Protein AF-A0A948PXF1-F1 (afdb_monomer_lite)

Radius of gyration: 18.7 Å; chains: 1; bounding box: 44×37×46 Å

pLDDT: mean 83.44, std 13.51, range [32.19, 96.81]

Structure (mmCIF, N/CA/C/O backbone):
data_AF-A0A948PXF1-F1
#
_entry.id   AF-A0A948PXF1-F1
#
loop_
_atom_site.group_PDB
_atom_site.id
_atom_site.type_symbol
_atom_site.label_atom_id
_atom_site.label_alt_id
_atom_site.label_comp_id
_atom_site.label_asym_id
_atom_site.label_entity_id
_atom_site.label_seq_id
_atom_site.pdbx_PDB_ins_code
_atom_site.Cartn_x
_atom_site.Cartn_y
_atom_site.Cartn_z
_atom_site.occupancy
_atom_site.B_iso_or_equiv
_atom_site.auth_seq_id
_atom_site.auth_comp_id
_atom_site.auth_asym_id
_atom_site.auth_atom_id
_atom_site.pdbx_PDB_model_num
ATOM 1 N N . LEU A 1 1 ? 10.770 -8.688 14.649 1.00 75.38 1 LEU A N 1
ATOM 2 C CA . LEU A 1 1 ? 11.582 -8.314 13.463 1.00 75.38 1 LEU A CA 1
ATOM 3 C C . LEU A 1 1 ? 11.124 -6.991 12.836 1.00 75.38 1 LEU A C 1
ATOM 5 O O . LEU A 1 1 ? 11.931 -6.075 12.807 1.00 75.38 1 LEU A O 1
ATOM 9 N N . GLY A 1 2 ? 9.856 -6.843 12.422 1.00 82.56 2 GLY A N 1
ATOM 10 C CA . GLY A 1 2 ? 9.354 -5.615 11.768 1.00 82.56 2 GLY A CA 1
ATOM 11 C C . GLY A 1 2 ? 9.591 -4.315 12.551 1.00 82.56 2 GLY A C 1
ATOM 12 O O . GLY A 1 2 ? 10.166 -3.376 12.016 1.00 82.56 2 GLY A O 1
ATOM 13 N N . LEU A 1 3 ? 9.282 -4.291 13.854 1.00 87.75 3 LEU A N 1
ATOM 14 C CA . LEU A 1 3 ? 9.536 -3.116 14.703 1.00 87.75 3 LEU A CA 1
ATOM 15 C C . LEU A 1 3 ? 11.025 -2.720 14.767 1.00 87.75 3 LEU A C 1
ATOM 17 O O . LEU A 1 3 ? 11.345 -1.538 14.841 1.00 87.75 3 LEU A O 1
ATOM 21 N N . LYS A 1 4 ? 11.945 -3.696 14.713 1.00 90.19 4 LYS A N 1
ATOM 22 C CA . LYS A 1 4 ? 13.393 -3.427 14.697 1.00 90.19 4 LYS A CA 1
ATOM 23 C C . LYS A 1 4 ? 13.795 -2.716 13.403 1.00 90.19 4 LYS A C 1
ATOM 25 O O . LYS A 1 4 ? 14.540 -1.749 13.472 1.00 90.19 4 LYS A O 1
ATOM 30 N N . ILE A 1 5 ? 13.268 -3.169 12.261 1.00 88.25 5 ILE A N 1
ATOM 31 C CA . ILE A 1 5 ? 13.497 -2.543 10.948 1.00 88.25 5 ILE A CA 1
ATOM 32 C C . ILE A 1 5 ? 12.980 -1.104 10.957 1.00 88.25 5 ILE A C 1
ATOM 34 O O . ILE A 1 5 ? 13.697 -0.204 10.540 1.00 88.25 5 ILE A O 1
ATOM 38 N N . ILE A 1 6 ? 11.785 -0.874 11.507 1.00 89.44 6 ILE A N 1
ATOM 39 C CA . ILE A 1 6 ? 11.198 0.468 11.600 1.00 89.44 6 ILE A CA 1
ATOM 40 C C . ILE A 1 6 ? 12.053 1.394 12.460 1.00 89.44 6 ILE A C 1
ATOM 42 O O . ILE A 1 6 ? 12.427 2.471 12.007 1.00 89.44 6 ILE A O 1
ATOM 46 N N . ARG A 1 7 ? 12.428 0.968 13.672 1.00 92.75 7 ARG A N 1
ATOM 47 C CA . ARG A 1 7 ? 13.271 1.783 14.561 1.00 92.75 7 ARG A CA 1
ATOM 48 C C . ARG A 1 7 ? 14.630 2.096 13.938 1.00 92.75 7 ARG A C 1
ATOM 50 O O . ARG A 1 7 ? 15.111 3.217 14.068 1.00 92.75 7 ARG A O 1
ATOM 57 N N . GLU A 1 8 ? 15.237 1.125 13.264 1.00 93.19 8 GLU A N 1
ATOM 58 C CA . GLU A 1 8 ? 16.518 1.316 12.587 1.00 93.19 8 GLU A CA 1
ATOM 59 C C . GLU A 1 8 ? 16.393 2.260 11.384 1.00 93.19 8 GLU A C 1
ATOM 61 O O . GLU A 1 8 ? 17.166 3.205 11.260 1.00 93.19 8 GLU A O 1
ATOM 66 N N . GLY A 1 9 ? 15.355 2.092 10.561 1.00 89.31 9 GLY A N 1
ATOM 67 C CA . GLY A 1 9 ? 15.055 3.003 9.458 1.00 89.31 9 GLY A CA 1
ATOM 68 C C . GLY A 1 9 ? 14.842 4.443 9.933 1.00 89.31 9 GLY A C 1
ATOM 69 O O . GLY A 1 9 ? 15.348 5.374 9.307 1.00 89.31 9 GLY A O 1
ATOM 70 N N . THR A 1 10 ? 14.164 4.641 11.068 1.00 92.56 10 THR A N 1
ATOM 71 C CA . THR A 1 10 ? 14.009 5.968 11.685 1.00 92.56 10 THR A CA 1
ATOM 72 C C . THR A 1 10 ? 15.350 6.547 12.138 1.00 92.56 10 THR A C 1
ATOM 74 O O . THR A 1 10 ? 15.617 7.716 11.869 1.00 92.56 10 THR A O 1
ATOM 77 N N . ARG A 1 11 ? 16.227 5.746 12.767 1.00 94.69 11 ARG A N 1
ATOM 78 C CA . ARG A 1 11 ? 17.586 6.181 13.158 1.00 94.69 11 ARG A CA 1
ATOM 79 C C . ARG A 1 11 ? 18.435 6.599 11.960 1.00 94.69 11 ARG A C 1
ATOM 81 O O . ARG A 1 11 ? 19.221 7.530 12.071 1.00 94.69 11 ARG A O 1
ATOM 88 N N . GLN A 1 12 ? 18.231 5.951 10.818 1.00 94.81 12 GLN A N 1
ATOM 89 C CA . GLN A 1 12 ? 18.889 6.276 9.551 1.00 94.81 12 GLN A CA 1
ATOM 90 C C . GLN A 1 12 ? 18.226 7.451 8.802 1.00 94.81 12 GLN A C 1
ATOM 92 O O . GLN A 1 12 ? 18.605 7.756 7.674 1.00 94.81 12 GLN A O 1
ATOM 97 N N . GLY A 1 13 ? 17.236 8.123 9.401 1.00 93.31 13 GLY A N 1
ATOM 98 C CA . GLY A 1 13 ? 16.601 9.319 8.839 1.00 93.31 13 GLY A CA 1
ATOM 99 C C . GLY A 1 13 ? 15.464 9.047 7.848 1.00 93.31 13 GLY A C 1
ATOM 100 O O . GLY A 1 13 ? 15.016 9.959 7.150 1.00 93.31 13 GLY A O 1
ATOM 101 N N . SER A 1 14 ? 14.954 7.815 7.767 1.00 92.56 14 SER A N 1
ATOM 102 C CA . SER A 1 14 ? 13.834 7.491 6.882 1.00 92.56 14 SER A CA 1
ATOM 103 C C . SER A 1 14 ? 12.524 8.114 7.379 1.00 92.56 14 SER A C 1
ATOM 105 O O . SER A 1 14 ? 11.941 7.679 8.373 1.00 92.56 14 SER A O 1
ATOM 107 N N . ARG A 1 15 ? 12.012 9.102 6.632 1.00 91.81 15 ARG A N 1
ATOM 108 C CA . ARG A 1 15 ? 10.725 9.764 6.920 1.00 91.81 15 ARG A CA 1
ATOM 109 C C . ARG A 1 15 ? 9.545 8.786 6.942 1.00 91.81 15 ARG A C 1
ATOM 111 O O . ARG A 1 15 ? 8.682 8.905 7.802 1.00 91.81 15 ARG A O 1
ATOM 118 N N . ASN A 1 16 ? 9.540 7.788 6.055 1.00 87.94 16 ASN A N 1
ATOM 119 C CA . ASN A 1 16 ? 8.471 6.786 5.997 1.00 87.94 16 ASN A CA 1
ATOM 120 C C . ASN A 1 16 ? 8.442 5.924 7.265 1.00 87.94 16 ASN A C 1
ATOM 122 O O . ASN A 1 16 ? 7.383 5.7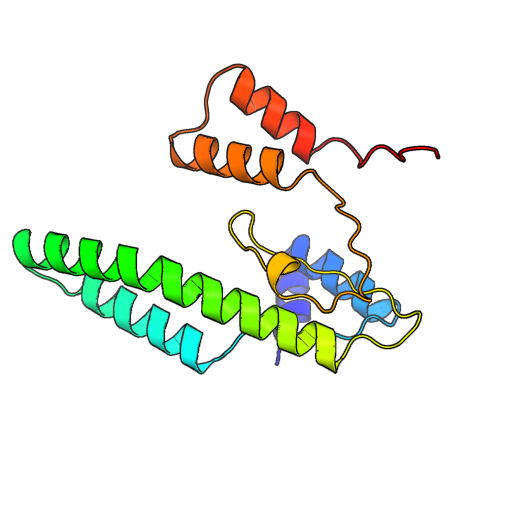23 7.850 1.00 87.94 16 ASN A O 1
ATOM 126 N N . HIS A 1 17 ? 9.605 5.458 7.728 1.00 92.19 17 HIS A N 1
ATOM 127 C CA . HIS A 1 17 ? 9.681 4.694 8.973 1.00 92.19 17 HIS A CA 1
ATOM 128 C C . HIS A 1 17 ? 9.325 5.541 10.196 1.00 92.19 17 HIS A C 1
ATOM 130 O O . HIS A 1 17 ? 8.706 5.016 11.119 1.00 92.19 17 HIS A O 1
ATOM 136 N N . LYS A 1 18 ? 9.630 6.846 10.177 1.00 94.88 18 LYS A N 1
ATOM 137 C CA . LYS A 1 18 ? 9.188 7.773 11.223 1.00 94.88 18 LYS A CA 1
ATOM 138 C C . LYS A 1 18 ? 7.660 7.830 11.323 1.00 94.88 18 LYS A C 1
ATOM 140 O O . LYS A 1 18 ? 7.141 7.638 12.410 1.00 94.88 18 LYS A O 1
ATOM 145 N N . ILE A 1 19 ? 6.946 7.973 10.203 1.00 93.50 19 ILE A N 1
ATOM 146 C CA . ILE A 1 19 ? 5.468 7.965 10.184 1.00 93.50 19 ILE A CA 1
ATOM 147 C C . ILE A 1 19 ? 4.914 6.674 10.803 1.00 93.50 19 ILE A C 1
ATOM 149 O O . ILE A 1 19 ? 4.012 6.713 11.635 1.00 93.50 19 ILE A O 1
ATOM 153 N N . VAL A 1 20 ? 5.462 5.519 10.414 1.00 92.75 20 VAL A N 1
ATOM 154 C CA . VAL A 1 20 ? 5.014 4.224 10.948 1.00 92.75 20 VAL A CA 1
ATOM 155 C C . VAL A 1 20 ? 5.311 4.110 12.445 1.00 92.75 20 VAL A C 1
ATOM 157 O O . VAL A 1 20 ? 4.481 3.596 13.192 1.00 92.75 20 VAL A O 1
ATOM 160 N N . LEU A 1 21 ? 6.472 4.589 12.897 1.00 94.25 21 LEU A N 1
ATOM 161 C CA . LEU A 1 21 ? 6.822 4.599 14.314 1.00 94.25 21 LEU A CA 1
ATOM 162 C C . LEU A 1 21 ? 5.866 5.487 15.120 1.00 94.25 21 LEU A C 1
ATOM 164 O O . LEU A 1 21 ? 5.362 5.027 16.139 1.00 94.25 21 LEU A O 1
ATOM 168 N N . ASP A 1 22 ? 5.552 6.687 14.624 1.00 95.31 22 ASP A N 1
ATOM 169 C CA . ASP A 1 22 ? 4.623 7.620 15.270 1.00 95.31 22 ASP A CA 1
ATOM 170 C C . ASP A 1 22 ? 3.218 6.998 15.427 1.00 95.31 22 ASP A C 1
ATOM 172 O O . ASP A 1 22 ? 2.560 7.194 16.448 1.00 95.31 22 ASP A O 1
ATOM 176 N N . LEU A 1 23 ? 2.751 6.210 14.448 1.00 94.25 23 LEU A N 1
ATOM 177 C CA . LEU A 1 23 ? 1.484 5.467 14.543 1.00 94.25 23 LEU A CA 1
ATOM 178 C C . LEU A 1 23 ? 1.537 4.365 15.609 1.00 94.25 23 LEU A C 1
ATOM 180 O O . LEU A 1 23 ? 0.580 4.187 16.361 1.00 94.25 23 LEU A O 1
ATOM 184 N N . ILE A 1 24 ? 2.652 3.637 15.692 1.00 93.88 24 ILE A N 1
ATOM 185 C CA . ILE A 1 24 ? 2.846 2.581 16.695 1.00 93.88 24 ILE A CA 1
ATOM 186 C C . ILE A 1 24 ? 2.890 3.175 18.106 1.00 93.88 24 ILE A C 1
ATOM 188 O O . ILE A 1 24 ? 2.276 2.634 19.022 1.00 93.88 24 ILE A O 1
ATOM 192 N N . GLU A 1 25 ? 3.574 4.303 18.287 1.00 94.19 25 GLU A N 1
ATOM 193 C CA . GLU A 1 25 ? 3.655 5.003 19.576 1.00 94.19 25 GLU A CA 1
ATOM 194 C C . GLU A 1 25 ? 2.291 5.528 20.048 1.00 94.19 25 GLU A C 1
ATOM 196 O O . GLU A 1 25 ? 2.061 5.642 21.250 1.00 94.19 25 GLU A O 1
ATOM 201 N N . ARG A 1 26 ? 1.352 5.756 19.122 1.00 94.94 26 ARG A N 1
ATOM 202 C CA . ARG A 1 26 ? -0.050 6.106 19.407 1.00 94.94 26 ARG A CA 1
ATOM 203 C C . ARG A 1 26 ? -0.964 4.894 19.640 1.00 94.94 26 ARG A C 1
ATOM 205 O O . ARG A 1 26 ? -2.173 5.064 19.735 1.00 94.94 26 ARG A O 1
ATOM 212 N N . GLY A 1 27 ? -0.408 3.685 19.728 1.00 93.12 27 GLY A N 1
ATOM 213 C CA . GLY A 1 27 ? -1.153 2.447 19.984 1.00 93.12 27 GLY A CA 1
ATOM 214 C C . GLY A 1 27 ? -1.399 1.577 18.749 1.00 93.12 27 GLY A C 1
ATOM 215 O O . GLY A 1 27 ? -2.015 0.520 18.866 1.00 93.12 27 GLY A O 1
ATOM 216 N N . GLY A 1 28 ? -0.899 1.974 17.574 1.00 92.69 28 GLY A N 1
ATOM 217 C CA . GLY A 1 28 ? -1.001 1.175 16.357 1.00 92.69 28 GLY A CA 1
ATOM 218 C C . GLY A 1 28 ? -0.257 -0.161 16.465 1.00 92.69 28 GLY A C 1
ATOM 219 O O . GLY A 1 28 ? 0.899 -0.226 16.891 1.00 92.69 28 GLY A O 1
ATOM 220 N N . VAL A 1 29 ? -0.896 -1.245 16.025 1.00 91.56 29 VAL A N 1
ATOM 221 C CA . VAL A 1 29 ? -0.292 -2.584 16.006 1.00 91.56 29 VAL A CA 1
ATOM 222 C C . VAL A 1 29 ? 0.132 -2.943 14.590 1.00 91.56 29 VAL A C 1
ATOM 224 O O . VAL A 1 29 ? -0.686 -3.047 13.680 1.00 91.56 29 VAL A O 1
ATOM 227 N N . ILE A 1 30 ? 1.426 -3.198 14.398 1.00 89.38 30 ILE A N 1
ATOM 228 C CA . ILE A 1 30 ? 1.929 -3.656 13.104 1.00 89.38 30 ILE A CA 1
ATOM 229 C C . ILE A 1 30 ? 1.465 -5.085 12.800 1.00 89.38 30 ILE A C 1
ATOM 231 O O . ILE A 1 30 ? 1.673 -6.010 13.589 1.00 89.38 30 ILE A O 1
ATOM 235 N N . ARG A 1 31 ? 0.891 -5.281 11.611 1.00 89.25 31 ARG A N 1
ATOM 236 C CA . ARG A 1 31 ? 0.516 -6.597 11.086 1.00 89.25 31 ARG A CA 1
ATOM 237 C C . ARG A 1 31 ? 1.501 -7.047 10.013 1.00 89.25 31 ARG A C 1
ATOM 239 O O . ARG A 1 31 ? 2.034 -6.244 9.254 1.00 89.25 31 ARG A O 1
ATOM 246 N N . LYS A 1 32 ? 1.765 -8.353 9.965 1.00 81.19 32 LYS A N 1
ATOM 247 C CA . LYS A 1 32 ? 2.573 -8.961 8.904 1.00 81.19 32 LYS A CA 1
ATOM 248 C C . LYS A 1 32 ? 1.687 -9.128 7.673 1.00 81.19 32 LYS A C 1
ATOM 250 O O . LYS A 1 32 ? 0.810 -9.976 7.688 1.00 81.19 32 LYS A O 1
ATOM 255 N N . THR A 1 33 ? 1.945 -8.359 6.626 1.00 74.69 33 THR A N 1
ATOM 256 C CA . THR A 1 33 ? 1.129 -8.345 5.402 1.00 74.69 33 THR A CA 1
ATOM 25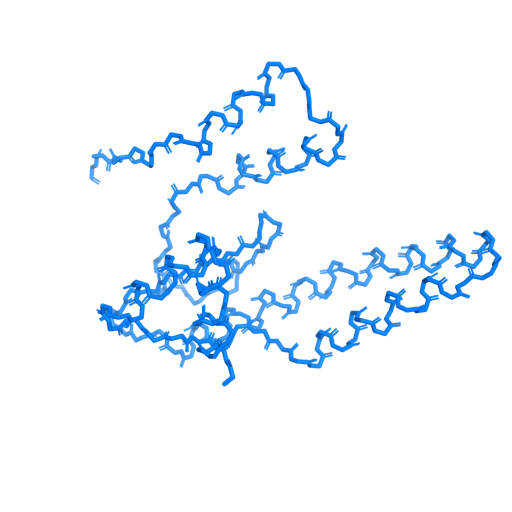7 C C . THR A 1 33 ? 1.794 -9.041 4.214 1.00 74.69 33 THR A C 1
ATOM 259 O O . THR A 1 33 ? 1.249 -9.031 3.124 1.00 74.69 33 THR A O 1
ATOM 262 N N . GLU A 1 34 ? 2.952 -9.675 4.402 1.00 73.50 34 GLU A N 1
ATOM 263 C CA . GLU A 1 34 ? 3.708 -10.298 3.311 1.00 73.50 34 GLU A CA 1
ATOM 264 C C . GLU A 1 34 ? 4.026 -11.766 3.614 1.00 73.50 34 GLU A C 1
ATOM 266 O O . GLU A 1 34 ? 4.376 -12.123 4.749 1.00 73.50 34 GLU A O 1
ATOM 271 N N . ASP A 1 35 ? 3.938 -12.609 2.588 1.00 77.25 35 ASP A N 1
ATOM 272 C CA . ASP A 1 35 ? 4.317 -14.016 2.659 1.00 77.25 35 ASP A CA 1
ATOM 273 C C . ASP A 1 35 ? 5.808 -14.177 2.314 1.00 77.25 35 ASP A C 1
ATOM 275 O O . ASP A 1 35 ? 6.285 -13.805 1.242 1.00 77.25 35 ASP A O 1
ATOM 279 N N . ILE A 1 36 ? 6.561 -14.756 3.252 1.00 74.38 36 ILE A N 1
ATOM 280 C CA . ILE A 1 36 ? 8.008 -14.962 3.119 1.00 74.38 36 ILE A CA 1
ATOM 281 C C . ILE A 1 36 ? 8.319 -15.940 1.982 1.00 74.38 36 ILE A C 1
ATOM 283 O O . ILE A 1 36 ? 9.345 -15.791 1.318 1.00 74.38 36 ILE A O 1
ATOM 287 N N . GLU A 1 37 ? 7.456 -16.925 1.741 1.00 79.06 37 GLU A N 1
ATOM 288 C CA . GLU A 1 37 ? 7.659 -17.893 0.667 1.00 79.06 37 GLU A CA 1
ATOM 289 C C . GLU A 1 37 ? 7.426 -17.247 -0.704 1.00 79.06 37 GLU A C 1
ATOM 291 O O . GLU A 1 37 ? 8.219 -17.471 -1.620 1.00 79.06 37 GLU A O 1
ATOM 296 N N . LEU A 1 38 ? 6.442 -16.344 -0.824 1.00 77.31 38 LEU A N 1
ATOM 297 C CA . LEU A 1 38 ? 6.237 -15.554 -2.047 1.00 77.31 38 LEU A CA 1
ATOM 298 C C . LEU A 1 38 ? 7.430 -14.622 -2.329 1.00 77.31 38 LEU A C 1
ATOM 300 O O . LEU A 1 38 ? 7.874 -14.525 -3.475 1.00 77.31 38 LEU A O 1
ATOM 304 N N . LEU A 1 39 ? 8.011 -14.000 -1.295 1.00 74.06 39 LEU A N 1
ATOM 305 C CA . LEU A 1 39 ? 9.221 -13.177 -1.437 1.00 74.06 39 LEU A CA 1
ATOM 306 C C . LEU A 1 39 ? 10.440 -13.988 -1.896 1.00 74.06 39 LEU A C 1
ATOM 308 O O . LEU A 1 39 ? 11.194 -13.546 -2.766 1.00 74.06 39 LEU A O 1
ATOM 312 N N . LYS A 1 40 ? 10.653 -15.178 -1.322 1.00 78.19 40 LYS A N 1
ATOM 313 C CA . LYS A 1 40 ? 11.741 -16.075 -1.743 1.00 78.19 40 LYS A CA 1
ATOM 314 C C . LYS A 1 40 ? 11.563 -16.517 -3.192 1.00 78.19 40 LYS A C 1
ATOM 316 O O . LYS A 1 40 ? 12.545 -16.575 -3.934 1.00 78.19 40 LYS A O 1
ATOM 321 N N . GLU A 1 41 ? 10.327 -16.806 -3.597 1.00 79.00 41 GLU A N 1
ATOM 322 C CA . GLU A 1 41 ? 10.001 -17.173 -4.972 1.00 79.00 41 GLU A CA 1
ATOM 323 C C . GLU A 1 41 ? 10.336 -16.034 -5.951 1.00 79.00 41 GLU A C 1
ATOM 325 O O . GLU A 1 41 ? 10.950 -16.278 -6.995 1.00 79.00 41 GLU A O 1
ATOM 330 N N . GLU A 1 42 ? 9.991 -14.789 -5.610 1.00 73.62 42 GLU A N 1
ATOM 331 C CA . GLU A 1 42 ? 10.340 -13.611 -6.412 1.00 73.62 42 GLU A CA 1
ATOM 332 C C . GLU A 1 42 ? 11.860 -13.420 -6.511 1.00 73.62 42 GLU A C 1
ATOM 334 O O . GLU A 1 42 ? 12.403 -13.273 -7.611 1.00 73.62 42 GLU A O 1
ATOM 339 N N . TYR A 1 43 ? 12.566 -13.509 -5.382 1.00 72.94 43 TYR A N 1
ATOM 340 C CA . TYR A 1 43 ? 14.021 -13.374 -5.331 1.00 72.94 43 TYR A CA 1
ATOM 341 C C . TYR A 1 43 ? 14.742 -14.419 -6.199 1.00 72.94 43 TYR A C 1
ATOM 343 O O . TYR A 1 43 ? 15.611 -14.072 -7.005 1.00 72.94 43 TYR A O 1
ATOM 351 N N . ALA A 1 44 ? 14.346 -15.693 -6.106 1.00 78.06 44 ALA A N 1
ATOM 352 C CA . ALA A 1 44 ? 14.926 -16.770 -6.909 1.00 78.06 44 ALA A CA 1
ATOM 353 C C . ALA A 1 44 ? 14.742 -16.537 -8.421 1.00 78.06 44 ALA A C 1
ATOM 355 O O . ALA A 1 44 ? 15.635 -16.830 -9.222 1.00 78.06 44 ALA A O 1
ATOM 356 N N . ARG A 1 45 ? 13.602 -15.968 -8.828 1.00 72.31 45 ARG A N 1
ATOM 357 C CA . ARG A 1 45 ? 13.314 -15.650 -10.235 1.00 72.31 45 ARG A CA 1
ATOM 358 C C . ARG A 1 45 ? 14.146 -14.473 -10.740 1.00 72.31 45 ARG A C 1
ATOM 360 O O . ARG A 1 45 ? 14.654 -14.545 -11.859 1.00 72.31 45 ARG A O 1
ATOM 367 N N . ILE A 1 46 ? 14.337 -13.436 -9.922 1.00 75.06 46 ILE A N 1
ATOM 368 C CA . ILE A 1 46 ? 15.219 -12.303 -10.248 1.00 75.06 46 ILE A CA 1
ATOM 369 C C . ILE A 1 46 ? 16.661 -12.785 -10.440 1.00 75.06 46 ILE A C 1
ATOM 371 O O . ILE A 1 46 ? 17.302 -12.424 -11.427 1.00 75.06 46 ILE A O 1
ATOM 375 N N . LEU A 1 47 ? 17.155 -13.658 -9.556 1.00 73.62 47 LEU A N 1
ATOM 376 C CA . LEU A 1 47 ? 18.483 -14.260 -9.706 1.00 73.62 47 LEU A CA 1
ATOM 377 C C . LEU A 1 47 ? 18.614 -15.045 -11.015 1.00 73.62 47 LEU A C 1
ATOM 379 O O . LEU A 1 47 ? 19.595 -14.877 -11.737 1.00 73.62 47 LEU A O 1
ATOM 383 N N . LYS A 1 48 ? 17.607 -15.855 -11.361 1.00 73.38 48 LYS A N 1
ATOM 384 C CA . LYS A 1 48 ? 17.598 -16.627 -12.611 1.00 73.38 48 LYS A CA 1
ATOM 385 C C . LYS A 1 48 ? 17.638 -15.727 -13.852 1.00 73.38 48 LYS A C 1
ATOM 387 O O . LYS A 1 48 ? 18.326 -16.050 -14.818 1.00 73.38 48 LYS A O 1
ATOM 392 N N . LEU A 1 49 ? 16.946 -14.587 -13.820 1.00 69.44 49 LEU A N 1
ATOM 393 C CA . LEU A 1 49 ? 17.008 -13.579 -14.883 1.00 69.44 49 LEU A CA 1
ATOM 394 C C . LEU A 1 49 ? 18.401 -12.949 -14.983 1.00 69.44 49 LEU A C 1
ATOM 396 O O . LEU A 1 49 ? 18.960 -12.884 -16.077 1.00 69.44 49 LEU A O 1
ATOM 400 N N . ALA A 1 50 ? 18.983 -12.536 -13.855 1.00 71.56 50 ALA A N 1
ATOM 401 C CA . ALA A 1 50 ? 20.306 -11.915 -13.812 1.00 71.56 50 ALA A CA 1
ATOM 402 C C . ALA A 1 50 ? 21.424 -12.855 -14.306 1.00 71.56 50 ALA A C 1
ATOM 404 O O . ALA A 1 50 ? 22.391 -12.399 -14.913 1.00 71.56 50 ALA A O 1
ATOM 405 N N . GLN A 1 51 ? 21.272 -14.164 -14.090 1.00 74.00 51 GLN A N 1
ATOM 406 C CA . GLN A 1 51 ? 22.246 -15.191 -14.478 1.00 74.00 51 GLN A CA 1
ATOM 407 C C . GLN A 1 51 ? 22.090 -15.703 -15.923 1.00 74.00 51 GLN A C 1
ATOM 409 O O . GLN A 1 51 ? 22.934 -16.469 -16.389 1.00 74.00 51 GLN A O 1
ATOM 414 N N . SER A 1 52 ? 21.042 -15.295 -16.649 1.00 68.62 52 SER A N 1
ATOM 415 C CA . SER A 1 52 ? 20.796 -15.756 -18.025 1.00 68.62 52 SER A CA 1
ATOM 416 C C . SER A 1 52 ? 21.798 -15.161 -19.030 1.00 68.62 52 SER A C 1
ATOM 418 O O . SER A 1 52 ? 22.009 -13.941 -19.079 1.00 68.62 52 SER A O 1
ATOM 420 N N . LYS A 1 53 ? 22.436 -16.041 -19.821 1.00 60.09 53 LYS A N 1
ATOM 421 C CA . LYS A 1 53 ? 23.604 -15.721 -20.667 1.00 60.09 53 LYS A CA 1
ATOM 422 C C . LYS A 1 53 ? 23.250 -15.437 -22.132 1.00 60.09 53 LYS A C 1
ATOM 424 O O . LYS A 1 53 ? 24.003 -14.733 -22.796 1.00 60.09 53 LYS A O 1
ATOM 429 N N . SER A 1 54 ? 22.117 -15.938 -22.632 1.00 70.50 54 SER A N 1
ATOM 430 C CA . SER A 1 54 ? 21.665 -15.735 -24.019 1.00 70.50 54 SER A CA 1
ATOM 431 C C . SER A 1 54 ? 20.510 -14.732 -24.129 1.00 70.50 54 SER A C 1
ATOM 433 O O . SER A 1 54 ? 19.628 -14.679 -23.272 1.00 70.50 54 SER A O 1
ATOM 435 N N . LEU A 1 55 ? 20.470 -13.961 -25.225 1.00 57.03 55 LEU A N 1
ATOM 436 C CA . LEU A 1 55 ? 19.362 -13.052 -25.554 1.00 57.03 55 LEU A CA 1
ATOM 437 C C . LEU A 1 55 ? 18.019 -13.791 -25.697 1.00 57.03 55 LEU A C 1
ATOM 439 O O . LEU A 1 55 ? 16.986 -13.262 -25.300 1.00 57.03 55 LEU A O 1
ATOM 443 N N . TRP A 1 56 ? 18.026 -15.029 -26.199 1.00 55.56 56 TRP A N 1
ATOM 444 C CA . TRP A 1 56 ? 16.814 -15.844 -26.344 1.00 55.56 56 TRP A CA 1
ATOM 445 C C . TRP A 1 56 ? 16.304 -16.380 -24.997 1.00 55.56 56 TRP A C 1
ATOM 447 O O . TRP A 1 56 ? 15.105 -16.353 -24.710 1.00 55.56 56 TRP A O 1
ATOM 457 N N . GLU A 1 57 ? 17.225 -16.789 -24.121 1.00 60.72 57 GLU A N 1
ATOM 458 C CA . GLU A 1 57 ? 16.911 -17.189 -22.744 1.00 60.72 57 GLU A CA 1
ATOM 459 C C . GLU A 1 57 ? 16.387 -16.006 -21.925 1.00 60.72 57 GLU A C 1
ATOM 461 O O . GLU A 1 57 ? 15.420 -16.159 -21.182 1.00 60.72 57 GLU A O 1
ATOM 466 N N . ARG A 1 58 ? 16.967 -14.813 -22.111 1.00 59.03 58 ARG A N 1
ATOM 467 C CA . ARG A 1 58 ? 16.503 -13.563 -21.494 1.00 59.03 58 ARG A CA 1
ATOM 468 C C . ARG A 1 58 ? 15.083 -13.212 -21.910 1.00 59.03 58 ARG A C 1
ATOM 470 O O . ARG A 1 58 ? 14.264 -12.929 -21.041 1.00 59.03 58 ARG A O 1
ATOM 477 N N . THR A 1 59 ? 14.769 -13.273 -23.203 1.00 53.59 59 THR A N 1
ATOM 478 C CA . THR A 1 59 ? 13.423 -12.970 -23.716 1.00 53.59 59 THR A CA 1
ATOM 479 C C . THR A 1 59 ? 12.383 -13.960 -23.193 1.00 53.59 59 THR A C 1
ATOM 481 O O . THR A 1 59 ? 11.338 -13.553 -22.688 1.00 53.59 59 THR A O 1
ATOM 484 N N . THR A 1 60 ? 12.687 -15.259 -23.221 1.00 60.19 60 THR A N 1
ATOM 485 C CA . THR A 1 60 ? 11.770 -16.303 -22.734 1.00 60.19 60 THR A CA 1
ATOM 486 C C . THR A 1 60 ? 11.564 -16.207 -21.217 1.00 60.19 60 THR A C 1
ATOM 488 O O . THR A 1 60 ? 10.436 -16.285 -20.725 1.00 60.19 60 THR A O 1
ATOM 491 N N . ALA A 1 61 ? 12.638 -15.964 -20.461 1.00 59.50 61 ALA A N 1
ATOM 492 C CA . ALA A 1 61 ? 12.569 -15.760 -19.020 1.00 59.50 61 ALA A CA 1
ATOM 493 C C . ALA A 1 61 ? 11.834 -14.462 -18.651 1.00 59.50 61 ALA A C 1
ATOM 495 O O . ALA A 1 61 ? 11.101 -14.448 -17.664 1.00 59.50 61 ALA A O 1
ATOM 496 N N . TYR A 1 62 ? 11.967 -13.398 -19.447 1.00 58.44 62 TYR A N 1
ATOM 497 C CA . TYR A 1 62 ? 11.238 -12.142 -19.260 1.00 58.44 62 TYR A CA 1
ATOM 498 C C . TYR A 1 62 ? 9.732 -12.308 -19.498 1.00 58.44 62 TYR A C 1
ATOM 500 O O . TYR A 1 62 ? 8.934 -11.846 -18.683 1.00 58.44 62 TYR A O 1
ATOM 508 N N . ILE A 1 63 ? 9.329 -13.019 -20.557 1.00 59.53 63 ILE A N 1
ATOM 509 C CA . ILE A 1 63 ? 7.917 -13.332 -20.832 1.00 59.53 63 ILE A CA 1
ATOM 510 C C . ILE A 1 63 ? 7.333 -14.182 -19.694 1.00 59.53 63 ILE A C 1
ATOM 512 O O . ILE A 1 63 ? 6.299 -13.827 -19.126 1.00 59.53 63 ILE A O 1
ATOM 516 N N . GLY A 1 64 ? 8.026 -15.252 -19.289 1.00 59.69 64 GLY A N 1
ATOM 517 C CA . GLY A 1 64 ? 7.610 -16.083 -18.155 1.00 59.69 64 GLY A CA 1
ATOM 518 C C . GLY A 1 64 ? 7.555 -15.314 -16.828 1.00 59.69 64 GLY A C 1
ATOM 519 O O . GLY A 1 64 ? 6.649 -15.529 -16.025 1.00 59.69 64 GLY A O 1
ATOM 520 N N . TYR A 1 65 ? 8.480 -14.378 -16.605 1.00 62.62 65 TYR A N 1
ATOM 521 C CA . TYR A 1 65 ? 8.471 -13.486 -15.446 1.00 62.62 65 TYR A CA 1
ATOM 522 C C . TYR A 1 65 ? 7.260 -12.549 -15.457 1.00 62.62 65 TYR A C 1
ATOM 524 O O . TYR A 1 65 ? 6.611 -12.411 -14.427 1.00 62.62 65 TYR A O 1
ATOM 532 N N . ARG A 1 66 ? 6.910 -11.955 -16.606 1.00 61.38 66 ARG A N 1
ATOM 533 C CA . ARG A 1 66 ? 5.740 -11.073 -16.746 1.00 61.38 66 ARG A CA 1
ATOM 534 C C . ARG A 1 66 ? 4.427 -11.799 -16.444 1.00 61.38 66 ARG A C 1
ATOM 536 O O . ARG A 1 66 ? 3.680 -11.319 -15.604 1.00 61.38 66 ARG A O 1
ATOM 543 N N . PHE A 1 67 ? 4.185 -12.968 -17.039 1.00 59.72 67 PHE A N 1
ATOM 544 C CA . PHE A 1 67 ? 2.971 -13.755 -16.759 1.00 59.72 67 PHE A CA 1
ATOM 545 C C . PHE A 1 67 ? 2.888 -14.220 -15.302 1.00 59.72 67 PHE A C 1
ATOM 547 O O . PHE A 1 67 ? 1.821 -14.219 -14.690 1.00 59.72 67 PHE A O 1
ATOM 554 N N . HIS A 1 68 ? 4.019 -14.623 -14.721 1.00 65.62 68 HIS A N 1
ATOM 555 C CA . HIS A 1 68 ? 4.042 -15.079 -13.334 1.00 65.62 68 HIS A CA 1
ATOM 556 C C . HIS A 1 68 ? 3.908 -13.924 -12.339 1.00 65.62 68 HIS A C 1
ATOM 558 O O . HIS A 1 68 ? 3.377 -14.127 -11.251 1.00 65.62 68 HIS A O 1
ATOM 564 N N . LYS A 1 69 ? 4.349 -12.719 -12.714 1.00 71.38 69 LYS A N 1
ATOM 565 C CA . LYS A 1 69 ? 4.245 -11.509 -11.897 1.00 71.38 69 LYS A CA 1
ATOM 566 C C . LYS A 1 69 ? 2.792 -11.124 -11.629 1.00 71.38 69 LYS A C 1
ATOM 568 O O . LYS A 1 69 ? 2.486 -10.807 -10.487 1.00 71.38 69 LYS A O 1
ATOM 573 N N . ASP A 1 70 ? 1.907 -11.225 -12.618 1.00 73.69 70 ASP A N 1
ATOM 574 C CA . ASP A 1 70 ? 0.492 -10.868 -12.439 1.00 73.69 70 ASP A CA 1
ATOM 575 C C . ASP A 1 70 ? -0.208 -11.835 -11.468 1.00 73.69 70 ASP A C 1
ATOM 577 O O . ASP A 1 70 ? -0.861 -11.410 -10.517 1.00 73.69 70 ASP A O 1
ATOM 581 N N . ARG A 1 71 ? 0.028 -13.147 -11.615 1.00 80.75 71 ARG A N 1
ATOM 582 C CA . ARG A 1 71 ? -0.496 -14.156 -10.676 1.00 80.75 71 ARG A CA 1
ATOM 583 C C . ARG A 1 71 ? 0.115 -14.032 -9.279 1.00 80.75 71 ARG A C 1
ATOM 585 O O . ARG A 1 71 ? -0.545 -14.314 -8.284 1.00 80.75 71 ARG A O 1
ATOM 592 N N . LEU A 1 72 ? 1.396 -13.678 -9.192 1.00 82.50 72 LEU A N 1
ATOM 593 C CA . LEU A 1 72 ? 2.068 -13.469 -7.913 1.00 82.50 72 LEU A CA 1
ATOM 594 C C . LEU A 1 72 ? 1.524 -12.226 -7.202 1.00 82.50 72 LEU A C 1
ATOM 596 O O . LEU A 1 72 ? 1.361 -12.258 -5.987 1.00 82.50 72 LEU A O 1
ATOM 600 N N . MET A 1 73 ? 1.210 -11.166 -7.949 1.00 84.12 73 MET A N 1
ATOM 601 C CA . MET A 1 73 ? 0.599 -9.950 -7.416 1.00 84.12 73 MET A CA 1
ATOM 602 C C . MET A 1 73 ? -0.773 -10.247 -6.804 1.00 84.12 73 MET A C 1
ATOM 604 O O . MET A 1 73 ? -0.981 -9.918 -5.643 1.00 84.12 73 MET A O 1
ATOM 608 N N . ASP A 1 74 ? -1.635 -10.982 -7.513 1.00 89.88 74 ASP A N 1
ATOM 609 C CA . ASP A 1 74 ? -2.950 -11.390 -6.995 1.00 89.88 74 ASP A CA 1
ATOM 610 C C . ASP A 1 74 ? -2.843 -12.246 -5.718 1.00 89.88 74 ASP A C 1
ATOM 612 O O . ASP A 1 74 ? -3.537 -12.011 -4.731 1.00 89.88 74 ASP A O 1
ATOM 616 N N . LYS A 1 75 ? -1.889 -13.187 -5.667 1.00 90.25 75 LYS A N 1
ATOM 617 C CA . LYS A 1 75 ? -1.626 -13.967 -4.444 1.00 90.25 75 LYS A CA 1
ATOM 618 C C . LYS A 1 75 ? -1.206 -13.096 -3.263 1.00 90.25 75 LYS A C 1
ATOM 620 O O . LYS A 1 75 ? -1.600 -13.380 -2.132 1.00 90.25 75 LYS A O 1
ATOM 625 N N . ARG A 1 76 ? -0.388 -12.070 -3.508 1.00 88.75 76 ARG A N 1
ATOM 626 C CA . ARG A 1 76 ? 0.037 -11.122 -2.470 1.00 88.75 76 ARG A CA 1
ATOM 627 C C . ARG A 1 76 ? -1.147 -10.284 -2.007 1.00 88.75 76 ARG A C 1
ATOM 629 O O . ARG A 1 76 ? -1.353 -10.169 -0.804 1.00 88.75 76 ARG A O 1
ATOM 636 N N . ASP A 1 77 ? -1.966 -9.802 -2.935 1.00 93.12 77 ASP A N 1
ATOM 637 C CA . ASP A 1 77 ? -3.173 -9.034 -2.625 1.00 93.12 77 ASP A CA 1
ATOM 638 C C . ASP A 1 77 ? -4.160 -9.846 -1.781 1.00 93.12 77 ASP A C 1
ATOM 640 O O . ASP A 1 77 ? -4.611 -9.385 -0.730 1.00 93.12 77 ASP A O 1
ATOM 644 N N . SER A 1 78 ? -4.393 -11.102 -2.163 1.00 94.00 78 SER A N 1
ATOM 645 C CA . SER A 1 78 ? -5.227 -12.040 -1.413 1.00 94.00 78 SER A CA 1
ATOM 646 C C . SER A 1 78 ? -4.661 -12.350 -0.021 1.00 94.00 78 SER A C 1
ATOM 648 O O . SER A 1 78 ? -5.407 -12.394 0.958 1.00 94.00 78 SER A O 1
ATOM 650 N N . PHE A 1 79 ? -3.339 -12.517 0.120 1.00 93.38 79 PHE A N 1
ATOM 651 C CA . PHE A 1 79 ? -2.708 -12.735 1.428 1.00 93.38 79 PHE A CA 1
ATOM 652 C C . PHE A 1 79 ? -2.863 -11.520 2.355 1.00 93.38 79 PHE A C 1
ATOM 654 O O . PHE A 1 79 ? -3.177 -11.675 3.543 1.00 93.38 79 PHE A O 1
ATOM 661 N N . ILE A 1 80 ? -2.666 -10.313 1.815 1.00 93.69 80 ILE A N 1
ATOM 662 C CA . ILE A 1 80 ? -2.863 -9.057 2.544 1.00 93.69 80 ILE A CA 1
ATOM 663 C C . ILE A 1 80 ? -4.319 -8.964 3.005 1.00 93.69 80 ILE A C 1
ATOM 665 O O . ILE A 1 80 ? -4.561 -8.799 4.201 1.00 93.69 80 ILE A O 1
ATOM 669 N N . ALA A 1 81 ? -5.278 -9.146 2.092 1.00 95.94 81 ALA A N 1
ATOM 670 C CA . ALA A 1 81 ? -6.704 -9.088 2.401 1.00 95.94 81 ALA A CA 1
ATOM 671 C C . ALA A 1 81 ? -7.112 -10.134 3.443 1.00 95.94 81 ALA A C 1
ATOM 673 O O . ALA A 1 81 ? -7.750 -9.797 4.433 1.00 95.94 81 ALA A O 1
ATOM 674 N N . LYS A 1 82 ? -6.658 -11.385 3.303 1.00 95.50 82 LYS A N 1
ATOM 675 C CA . LYS A 1 82 ? -6.894 -12.445 4.294 1.00 95.50 82 LYS A CA 1
ATOM 676 C C . LYS A 1 82 ? -6.384 -12.055 5.681 1.00 95.50 82 LYS A C 1
ATOM 678 O O . LYS A 1 82 ? -7.044 -12.337 6.679 1.00 95.50 82 LYS A O 1
ATOM 683 N N . THR A 1 83 ? -5.214 -11.423 5.755 1.00 94.31 83 THR A N 1
ATOM 684 C CA . THR A 1 83 ? -4.665 -10.944 7.029 1.00 94.31 83 THR A CA 1
ATOM 685 C C . THR A 1 83 ? -5.526 -9.828 7.610 1.00 94.31 83 THR A C 1
ATOM 687 O O . THR A 1 83 ? -5.817 -9.862 8.802 1.00 94.31 83 THR A O 1
ATOM 690 N N . ILE A 1 84 ? -5.951 -8.862 6.793 1.00 95.56 84 ILE A N 1
ATOM 691 C CA . ILE A 1 84 ? -6.824 -7.764 7.229 1.00 95.56 84 ILE A CA 1
ATOM 692 C C . ILE A 1 84 ? -8.152 -8.331 7.743 1.00 95.56 84 ILE A C 1
ATOM 694 O O . ILE A 1 84 ? -8.469 -8.131 8.911 1.00 95.56 84 ILE A O 1
ATOM 698 N N . ASN A 1 85 ? -8.845 -9.135 6.934 1.00 95.88 85 ASN A N 1
ATOM 699 C CA . ASN A 1 85 ? -10.129 -9.759 7.272 1.00 95.88 85 ASN A CA 1
ATOM 700 C C . ASN A 1 85 ? -10.060 -10.597 8.563 1.00 95.88 85 ASN A C 1
ATOM 702 O O . ASN A 1 85 ? -11.043 -10.721 9.279 1.00 95.88 85 ASN A O 1
ATOM 706 N N . GLY A 1 86 ? -8.905 -11.204 8.860 1.00 95.06 86 GLY A N 1
ATOM 707 C CA . GLY A 1 86 ? -8.713 -12.019 10.062 1.00 95.06 86 GLY A CA 1
ATOM 708 C C . GLY A 1 86 ? -8.199 -11.263 11.291 1.00 95.06 86 GLY A C 1
ATOM 709 O O . GLY A 1 86 ? -8.060 -11.879 12.347 1.00 95.06 86 GLY A O 1
ATOM 710 N N . THR A 1 87 ? -7.835 -9.980 11.173 1.00 94.38 87 THR A N 1
ATOM 711 C CA . THR A 1 87 ? -7.181 -9.242 12.273 1.00 94.38 87 THR A CA 1
ATOM 712 C C . THR A 1 87 ? -7.768 -7.877 12.588 1.00 94.38 87 THR A C 1
ATOM 714 O O . THR A 1 87 ? -7.539 -7.418 13.708 1.00 94.38 87 THR A O 1
ATOM 717 N N . LEU A 1 88 ? -8.478 -7.250 11.647 1.00 95.19 88 LEU A N 1
ATOM 718 C CA . LEU A 1 88 ? -9.212 -6.012 11.874 1.00 95.19 88 LEU A CA 1
ATOM 719 C C . LEU A 1 88 ? -10.486 -6.339 12.655 1.00 95.19 88 LEU A C 1
ATOM 721 O O . LEU A 1 88 ? -11.290 -7.156 12.211 1.00 95.19 88 LEU A O 1
ATOM 725 N N . LYS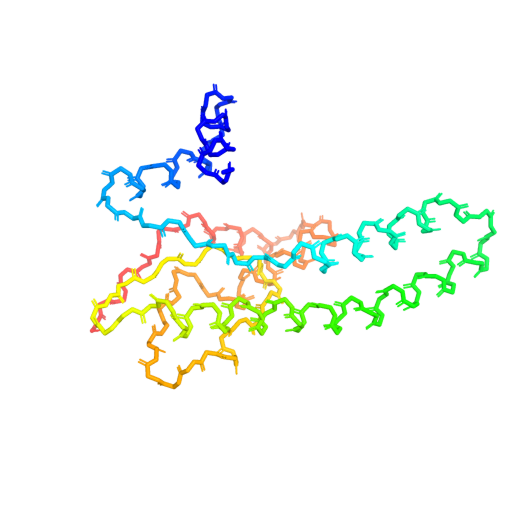 A 1 89 ? -10.628 -5.762 13.846 1.00 93.88 89 LYS A N 1
ATOM 726 C CA . LYS A 1 89 ? -11.807 -5.964 14.691 1.00 93.88 89 LYS A CA 1
ATOM 727 C C . LYS A 1 89 ? -12.929 -5.006 14.308 1.00 93.88 89 LYS A C 1
ATOM 729 O O . LYS A 1 89 ? -12.708 -3.996 13.646 1.00 93.88 89 LYS A O 1
ATOM 734 N N . GLU A 1 90 ? -14.126 -5.315 14.785 1.00 93.81 90 GLU A N 1
ATOM 735 C CA . GLU A 1 90 ? -15.263 -4.405 14.710 1.00 93.81 90 GLU A CA 1
ATOM 736 C C . GLU A 1 90 ? -14.910 -3.056 15.358 1.00 93.81 90 GLU A C 1
ATOM 738 O O . GLU A 1 90 ? -14.227 -3.017 16.384 1.00 93.81 90 GLU A O 1
ATOM 743 N N . GLU A 1 91 ? -15.306 -1.964 14.699 1.00 92.88 91 GLU A N 1
ATOM 744 C CA . GLU A 1 91 ? -14.989 -0.572 15.068 1.00 92.88 91 GLU A CA 1
ATOM 745 C C . GLU A 1 91 ? -13.483 -0.207 15.082 1.00 92.88 91 GLU A C 1
ATOM 747 O O . GLU A 1 91 ? -13.114 0.917 15.431 1.00 92.88 91 GLU A O 1
ATOM 752 N N . GLU A 1 92 ? -12.583 -1.107 14.666 1.00 94.00 92 GLU A N 1
ATOM 753 C CA . GLU A 1 92 ? -11.152 -0.818 14.538 1.00 94.00 92 GLU A CA 1
ATOM 754 C C . GLU A 1 92 ? -10.846 -0.133 13.198 1.00 94.00 92 GLU A C 1
ATOM 756 O O . GLU A 1 92 ? -11.368 -0.492 12.145 1.00 94.00 92 GLU A O 1
ATOM 761 N N . THR A 1 93 ? -9.938 0.845 13.213 1.00 94.44 93 THR A N 1
ATOM 762 C CA . THR A 1 93 ? -9.436 1.481 11.988 1.00 94.44 93 THR A CA 1
ATOM 763 C C . THR A 1 93 ? -8.059 0.936 11.628 1.00 94.44 93 THR A C 1
ATOM 765 O O . THR A 1 93 ? -7.091 1.101 12.373 1.00 94.44 93 THR A O 1
ATOM 768 N N . GLY A 1 94 ? -7.952 0.331 10.446 1.00 93.75 94 GLY A N 1
ATOM 769 C CA . GLY A 1 94 ? -6.679 -0.068 9.852 1.00 93.75 94 GLY A CA 1
ATOM 770 C C . GLY A 1 94 ? -6.088 1.028 8.961 1.00 93.75 94 GLY A C 1
ATOM 771 O O . GLY A 1 94 ? -6.811 1.745 8.276 1.00 93.75 94 GLY A O 1
ATOM 772 N N . ILE A 1 95 ? -4.757 1.126 8.915 1.00 93.56 95 ILE A N 1
ATOM 773 C CA . ILE A 1 95 ? -4.040 1.944 7.926 1.00 93.56 95 ILE A CA 1
ATOM 774 C C . ILE A 1 95 ? -3.210 1.009 7.051 1.00 93.56 95 ILE A C 1
ATOM 776 O O . ILE A 1 95 ? -2.313 0.320 7.540 1.00 93.56 95 ILE A O 1
ATOM 780 N N . LEU A 1 96 ? -3.495 1.003 5.750 1.00 92.44 96 LEU A N 1
ATOM 781 C CA . LEU A 1 96 ? -2.778 0.199 4.768 1.00 92.44 96 LEU A CA 1
ATOM 782 C C . LEU A 1 96 ? -1.876 1.089 3.906 1.00 92.44 96 LEU A C 1
ATOM 784 O O . LEU A 1 96 ? -2.352 1.900 3.116 1.00 92.44 96 LEU A O 1
ATOM 788 N N . PHE A 1 97 ? -0.563 0.892 4.019 1.00 88.56 97 PHE A N 1
ATOM 789 C CA . PHE A 1 97 ? 0.405 1.421 3.059 1.00 88.56 97 PHE A CA 1
ATOM 790 C C . PHE A 1 97 ? 0.651 0.370 1.985 1.00 88.56 97 PHE A C 1
ATOM 792 O O . PHE A 1 97 ? 1.132 -0.722 2.293 1.00 88.56 97 PHE A O 1
ATOM 799 N N . ILE A 1 98 ? 0.339 0.688 0.730 1.00 87.94 98 ILE A N 1
ATOM 800 C CA . ILE A 1 98 ? 0.473 -0.271 -0.362 1.00 87.94 98 ILE A CA 1
ATOM 801 C C . ILE A 1 98 ? 0.907 0.386 -1.671 1.00 87.94 98 ILE A C 1
ATOM 803 O O . ILE A 1 98 ? 0.672 1.570 -1.904 1.00 87.94 98 ILE A O 1
ATOM 807 N N . GLY A 1 99 ? 1.589 -0.387 -2.518 1.00 83.06 99 GLY A N 1
ATOM 808 C CA . GLY A 1 99 ? 2.018 0.070 -3.835 1.00 83.06 99 GLY A CA 1
ATOM 809 C C . GLY A 1 99 ? 0.840 0.302 -4.787 1.00 83.06 99 GLY A C 1
ATOM 810 O O . GLY A 1 99 ? -0.155 -0.414 -4.754 1.00 83.06 99 GLY A O 1
ATOM 811 N N . ALA A 1 100 ? 0.996 1.266 -5.695 1.00 84.69 100 ALA A N 1
ATOM 812 C CA . ALA A 1 100 ? -0.060 1.777 -6.578 1.00 84.69 100 ALA A CA 1
ATOM 813 C C . ALA A 1 100 ? -0.704 0.759 -7.540 1.00 84.69 100 ALA A C 1
ATOM 815 O O . ALA A 1 100 ? -1.741 1.044 -8.133 1.00 84.69 100 ALA A O 1
ATOM 816 N N . PHE A 1 101 ? -0.066 -0.393 -7.751 1.00 86.75 101 PHE A N 1
ATOM 817 C CA . PHE A 1 101 ? -0.528 -1.423 -8.685 1.00 86.75 101 PHE A CA 1
ATOM 818 C C . PHE A 1 101 ? -1.259 -2.585 -8.007 1.00 86.75 101 PHE A C 1
ATOM 820 O O . PHE A 1 101 ? -1.806 -3.424 -8.713 1.00 86.75 101 PHE A O 1
ATOM 827 N N . HIS A 1 102 ? -1.274 -2.628 -6.674 1.00 89.62 102 HIS A N 1
ATOM 828 C CA . HIS A 1 102 ? -1.962 -3.667 -5.916 1.00 89.62 102 HIS A CA 1
ATOM 829 C C . HIS A 1 102 ? -3.481 -3.463 -5.921 1.00 89.62 102 HIS A C 1
ATOM 831 O O . HIS A 1 102 ? -3.979 -2.328 -5.876 1.00 89.62 102 HIS A O 1
ATOM 837 N N . ASP A 1 103 ? -4.211 -4.574 -5.906 1.00 91.75 103 ASP A N 1
ATOM 838 C CA . ASP A 1 103 ? -5.660 -4.616 -5.771 1.00 91.75 103 ASP A CA 1
ATOM 839 C C . ASP A 1 103 ? -6.137 -5.484 -4.607 1.00 91.75 103 ASP A C 1
ATOM 841 O O . ASP A 1 103 ? -6.875 -6.442 -4.764 1.00 91.75 103 ASP A O 1
ATOM 845 N N . VAL A 1 104 ? -5.754 -5.094 -3.392 1.00 93.69 104 VAL A N 1
ATOM 846 C CA . VAL A 1 104 ? -6.245 -5.724 -2.152 1.00 93.69 104 VAL A CA 1
ATOM 847 C C . VAL A 1 104 ? -7.753 -5.543 -1.969 1.00 93.69 104 VAL A C 1
ATOM 849 O O . VAL A 1 104 ? -8.404 -6.415 -1.404 1.00 93.69 104 VAL A O 1
ATOM 852 N N . PHE A 1 105 ? -8.309 -4.425 -2.446 1.00 92.56 105 PHE A N 1
ATOM 853 C CA . PHE A 1 105 ? -9.707 -4.051 -2.217 1.00 92.56 105 PHE A CA 1
ATOM 854 C C . PHE A 1 105 ? -10.697 -5.099 -2.729 1.00 92.56 105 PHE A C 1
ATOM 856 O O . PHE A 1 105 ? -11.660 -5.412 -2.036 1.00 92.56 105 PHE A O 1
ATOM 863 N N . SER A 1 106 ? -10.437 -5.687 -3.899 1.00 93.81 106 SER A N 1
ATOM 864 C CA . SER A 1 106 ? -11.307 -6.713 -4.484 1.00 93.81 106 SER A CA 1
ATOM 865 C C . SER A 1 106 ? -11.367 -8.014 -3.673 1.00 93.81 106 SER A C 1
ATOM 867 O O . SER A 1 106 ? -12.277 -8.816 -3.880 1.00 93.81 106 SER A O 1
ATOM 869 N N . HIS A 1 107 ? -10.445 -8.203 -2.722 1.00 96.12 107 HIS A N 1
ATOM 870 C CA . HIS A 1 107 ? -10.354 -9.377 -1.849 1.00 96.12 107 HIS A CA 1
ATOM 871 C C . HIS A 1 107 ? -10.798 -9.110 -0.399 1.00 96.12 107 HIS A C 1
ATOM 873 O O . HIS A 1 107 ? -10.817 -10.037 0.419 1.00 96.12 107 HIS A O 1
ATOM 879 N N . LEU A 1 108 ? -11.122 -7.862 -0.042 1.00 96.81 108 LEU A N 1
ATOM 880 C CA . LEU A 1 108 ? -11.557 -7.516 1.314 1.00 96.81 108 LEU A CA 1
ATOM 881 C C . LEU A 1 108 ? -12.965 -8.043 1.608 1.00 96.81 108 LEU A C 1
ATOM 883 O O . LEU A 1 108 ? -13.800 -8.210 0.716 1.00 96.81 108 LEU A O 1
ATOM 887 N N . ALA A 1 109 ? -13.220 -8.324 2.884 1.00 95.94 109 ALA A N 1
ATOM 888 C CA . ALA A 1 109 ? -14.551 -8.685 3.346 1.00 95.94 109 ALA A CA 1
ATOM 889 C C . ALA A 1 109 ? -15.528 -7.506 3.152 1.00 95.94 109 ALA A C 1
ATOM 891 O O . ALA A 1 109 ? -15.136 -6.341 3.204 1.00 95.94 109 ALA A O 1
ATOM 892 N N . ARG A 1 110 ? -16.801 -7.810 2.864 1.00 94.81 110 ARG A N 1
ATOM 893 C CA . ARG A 1 110 ? -17.809 -6.811 2.442 1.00 94.81 110 ARG A CA 1
ATOM 894 C C . ARG A 1 110 ? -18.191 -5.812 3.535 1.00 94.81 110 ARG A C 1
ATOM 896 O O . ARG A 1 110 ? -18.765 -4.776 3.229 1.00 94.81 110 ARG A O 1
ATOM 903 N N . ASP A 1 111 ? -17.931 -6.171 4.780 1.00 95.00 111 ASP A N 1
ATOM 904 C CA . ASP A 1 111 ? -18.154 -5.395 5.996 1.00 95.00 111 ASP A CA 1
ATOM 905 C C . ASP A 1 111 ? -17.011 -4.415 6.304 1.00 95.00 111 ASP A C 1
ATOM 907 O O . ASP A 1 111 ? -17.141 -3.590 7.203 1.00 95.00 111 ASP A O 1
ATOM 911 N N . ILE A 1 112 ? -15.909 -4.455 5.548 1.00 96.56 112 ILE A N 1
ATOM 912 C CA . ILE A 1 112 ? -14.807 -3.503 5.691 1.00 96.56 112 ILE A CA 1
ATOM 913 C C . ILE A 1 112 ? -15.058 -2.290 4.796 1.00 96.56 112 ILE A C 1
ATOM 915 O O . ILE A 1 112 ? -14.993 -2.372 3.568 1.00 96.56 112 ILE A O 1
ATOM 919 N N . GLU A 1 113 ? -15.271 -1.133 5.419 1.00 95.50 113 GLU A N 1
ATOM 920 C CA . GLU A 1 113 ? -15.295 0.147 4.717 1.00 95.50 113 GLU A CA 1
ATOM 921 C C . GLU A 1 113 ? -13.869 0.599 4.366 1.00 95.50 113 GLU A C 1
ATOM 923 O O . GLU A 1 113 ? -12.964 0.593 5.204 1.00 95.50 113 GLU A O 1
ATOM 928 N N . VAL A 1 114 ? -13.659 1.024 3.117 1.00 94.62 114 VAL A N 1
ATOM 929 C CA . VAL A 1 114 ? -12.360 1.520 2.651 1.00 94.62 114 VAL A CA 1
ATOM 930 C C . VAL A 1 114 ? -12.459 2.979 2.249 1.00 94.62 114 VAL A C 1
ATOM 932 O O . VAL A 1 114 ? -13.132 3.332 1.283 1.00 94.62 114 VAL A O 1
ATOM 935 N N . LYS A 1 115 ? -11.697 3.819 2.954 1.00 94.25 115 LYS A N 1
ATOM 936 C CA . LYS A 1 115 ? -11.525 5.234 2.632 1.00 94.25 115 LYS A CA 1
ATOM 937 C C . LYS A 1 115 ? -10.167 5.479 1.986 1.00 94.25 115 LYS A C 1
ATOM 939 O O . LYS A 1 115 ? -9.119 5.355 2.621 1.00 94.25 115 LYS A O 1
ATOM 944 N N . GLU A 1 116 ? -10.183 5.865 0.716 1.00 91.50 116 GLU A N 1
ATOM 945 C CA . GLU A 1 116 ? -8.969 6.231 -0.007 1.00 91.50 116 GLU A CA 1
ATOM 946 C C . GLU A 1 116 ? -8.482 7.626 0.406 1.00 91.50 116 GLU A C 1
ATOM 948 O O . GLU A 1 116 ? -9.196 8.618 0.285 1.00 91.50 116 GLU A O 1
ATOM 953 N N . VAL A 1 117 ? -7.225 7.723 0.850 1.00 90.12 117 VAL A N 1
ATOM 954 C CA . VAL A 1 117 ? -6.570 9.017 1.128 1.00 90.12 117 VAL A CA 1
ATOM 955 C C . VAL A 1 117 ? -6.240 9.761 -0.175 1.00 90.12 117 VAL A C 1
ATOM 957 O O . VAL A 1 117 ? -6.155 10.989 -0.203 1.00 90.12 117 VAL A O 1
ATOM 960 N N . LYS A 1 118 ? -6.038 9.011 -1.262 1.00 88.56 118 LYS A N 1
ATOM 961 C CA . LYS A 1 118 ? -5.741 9.491 -2.615 1.00 88.56 118 LYS A CA 1
ATOM 962 C C . LYS A 1 118 ? -6.400 8.573 -3.629 1.00 88.56 118 LYS A C 1
ATOM 964 O O . LYS A 1 118 ? -6.394 7.365 -3.423 1.00 88.56 118 LYS A O 1
ATOM 969 N N . SER A 1 119 ? -6.874 9.141 -4.739 1.00 90.44 119 SER A N 1
ATOM 970 C CA . SER A 1 119 ? -7.461 8.364 -5.835 1.00 90.44 119 SER A CA 1
ATOM 971 C C . SER A 1 119 ? -6.464 7.321 -6.342 1.00 90.44 119 SER A C 1
ATOM 973 O O . SER A 1 119 ? -5.422 7.674 -6.909 1.00 90.44 119 SER A O 1
ATOM 975 N N . ARG A 1 120 ? -6.789 6.033 -6.173 1.00 89.31 120 ARG A N 1
ATOM 976 C CA . ARG A 1 120 ? -5.934 4.925 -6.640 1.00 89.31 120 ARG A CA 1
ATOM 977 C C . ARG A 1 120 ? -5.626 5.015 -8.130 1.00 89.31 120 ARG A C 1
ATOM 979 O O . ARG A 1 120 ? -4.499 4.741 -8.538 1.00 89.31 120 ARG A O 1
ATOM 986 N N . GLU A 1 121 ? -6.598 5.433 -8.938 1.00 91.19 121 GLU A N 1
ATOM 987 C CA . GLU A 1 121 ? -6.424 5.602 -10.381 1.00 91.19 121 GLU A CA 1
ATOM 988 C C . GLU A 1 121 ? -5.368 6.665 -10.704 1.00 91.19 121 GLU A C 1
ATOM 990 O O . GLU A 1 121 ? -4.416 6.371 -11.430 1.00 91.19 121 GLU A O 1
ATOM 995 N N . LYS A 1 122 ? -5.474 7.857 -10.101 1.00 92.00 122 LYS A N 1
ATOM 996 C CA . LYS A 1 122 ? -4.510 8.949 -10.311 1.00 92.00 122 LYS A CA 1
ATOM 997 C C . LYS A 1 122 ? -3.110 8.571 -9.833 1.00 92.00 122 LYS A C 1
ATOM 999 O O . LYS A 1 122 ? -2.131 8.831 -10.530 1.00 92.00 122 LYS A O 1
ATOM 1004 N N . VAL A 1 123 ? -3.002 7.907 -8.679 1.00 89.62 123 VAL A N 1
ATOM 1005 C CA . VAL A 1 123 ? -1.717 7.406 -8.164 1.00 89.62 123 VAL A CA 1
ATOM 1006 C C . VAL A 1 123 ? -1.118 6.383 -9.138 1.00 89.62 123 VAL A C 1
ATOM 1008 O O . VAL A 1 123 ? 0.057 6.477 -9.495 1.00 89.62 123 VAL A O 1
ATOM 1011 N N . ARG A 1 124 ? -1.913 5.424 -9.623 1.00 89.50 124 ARG A N 1
ATOM 1012 C CA . ARG A 1 124 ? -1.466 4.413 -10.592 1.00 89.50 124 ARG A CA 1
ATOM 1013 C C . ARG A 1 124 ? -0.992 5.050 -11.897 1.00 89.50 124 ARG A C 1
ATOM 1015 O O . ARG A 1 124 ? 0.050 4.658 -12.423 1.00 89.50 124 ARG A O 1
ATOM 1022 N N . ASP A 1 125 ? -1.727 6.026 -12.411 1.00 90.12 125 ASP A N 1
ATOM 1023 C CA . ASP A 1 125 ? -1.382 6.711 -13.654 1.00 90.12 125 ASP A CA 1
ATOM 1024 C C . ASP A 1 125 ? -0.131 7.580 -13.513 1.00 90.12 125 ASP A C 1
ATOM 1026 O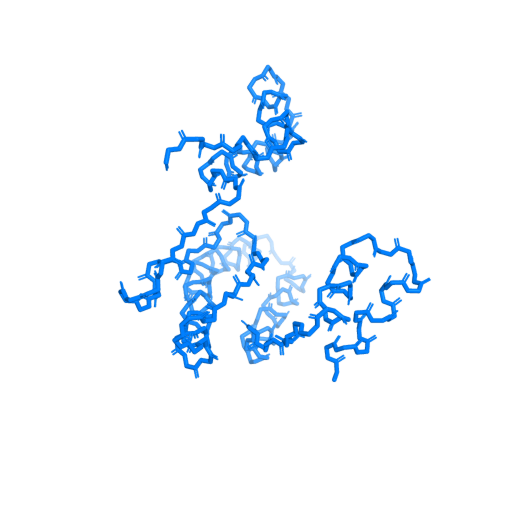 O . ASP A 1 125 ? 0.721 7.551 -14.405 1.00 90.12 125 ASP A O 1
ATOM 1030 N N . TYR A 1 126 ? 0.056 8.241 -12.365 1.00 88.06 126 TYR A N 1
ATOM 1031 C CA . TYR A 1 126 ? 1.312 8.918 -12.039 1.00 88.06 126 TYR A CA 1
ATOM 1032 C C . TYR A 1 126 ? 2.498 7.955 -12.147 1.00 88.06 126 TYR A C 1
ATOM 1034 O O . TYR A 1 126 ? 3.469 8.233 -12.854 1.00 88.06 126 TYR A O 1
ATOM 1042 N N . PHE A 1 127 ? 2.413 6.789 -11.497 1.00 84.38 127 PHE A N 1
ATOM 1043 C CA . PHE A 1 127 ? 3.508 5.819 -11.511 1.00 84.38 127 PHE A CA 1
ATOM 1044 C C . PHE A 1 127 ? 3.746 5.209 -12.897 1.00 84.38 127 PHE A C 1
ATOM 1046 O O . PHE A 1 127 ? 4.903 5.003 -13.265 1.00 84.38 127 PHE A O 1
ATOM 1053 N N . LYS A 1 128 ? 2.700 4.969 -13.703 1.00 86.12 128 LYS A N 1
ATOM 1054 C CA . LYS A 1 128 ? 2.872 4.564 -15.112 1.00 86.12 128 LYS A CA 1
ATOM 1055 C C . LYS A 1 128 ? 3.671 5.612 -15.890 1.00 86.12 128 LYS A C 1
ATOM 1057 O O . LYS A 1 128 ? 4.628 5.254 -16.575 1.00 86.12 128 LYS A O 1
ATOM 1062 N N . MET A 1 129 ? 3.307 6.890 -15.756 1.00 84.69 129 MET A N 1
ATOM 1063 C CA . MET A 1 129 ? 3.986 7.987 -16.450 1.00 84.69 129 MET A CA 1
ATOM 1064 C C . MET A 1 129 ? 5.430 8.163 -15.975 1.00 84.69 129 MET A C 1
ATOM 1066 O O . MET A 1 129 ? 6.326 8.349 -16.801 1.00 84.69 129 MET A O 1
ATOM 1070 N N . LEU A 1 130 ? 5.667 8.047 -14.665 1.00 82.00 130 LEU A N 1
ATOM 1071 C CA . LEU A 1 130 ? 7.000 8.100 -14.071 1.00 82.00 130 LEU A CA 1
ATOM 1072 C C . LEU A 1 130 ? 7.913 7.015 -14.660 1.00 82.00 130 LEU A C 1
ATOM 1074 O O . LEU A 1 130 ? 9.019 7.318 -15.100 1.00 82.00 130 LEU A O 1
ATOM 1078 N N . ILE A 1 131 ? 7.427 5.771 -14.743 1.00 80.00 131 ILE A N 1
ATOM 1079 C CA . ILE A 1 131 ? 8.175 4.641 -15.321 1.00 80.00 131 ILE A CA 1
ATOM 1080 C C . ILE A 1 131 ? 8.477 4.869 -16.811 1.00 80.00 131 ILE A C 1
ATOM 1082 O O . ILE A 1 131 ? 9.536 4.468 -17.287 1.00 80.00 131 ILE A O 1
ATOM 1086 N N . SER A 1 132 ? 7.590 5.546 -17.549 1.00 83.62 132 SER A N 1
ATOM 1087 C CA . SER A 1 132 ? 7.802 5.893 -18.963 1.00 83.62 132 SER A CA 1
ATOM 1088 C C . SER A 1 132 ? 8.650 7.155 -19.206 1.00 83.62 132 SER A C 1
ATOM 1090 O O . SER A 1 132 ? 8.717 7.632 -20.338 1.00 83.62 132 SER A O 1
ATOM 1092 N N . GLY A 1 133 ? 9.292 7.715 -18.173 1.00 80.50 133 GLY A N 1
ATOM 1093 C CA . GLY A 1 133 ? 10.198 8.865 -18.304 1.00 80.50 133 GLY A CA 1
ATOM 1094 C C . GLY A 1 133 ? 9.607 10.233 -17.936 1.00 80.50 133 GLY A C 1
ATOM 1095 O O . GLY A 1 133 ? 10.218 11.242 -18.271 1.00 80.50 133 GLY A O 1
ATOM 1096 N N . GLY A 1 134 ? 8.442 10.266 -17.276 1.00 80.94 134 GLY A N 1
ATOM 1097 C CA . GLY A 1 134 ? 7.906 11.382 -16.475 1.00 80.94 134 GLY A CA 1
ATOM 1098 C C . GLY A 1 134 ? 8.083 12.798 -17.033 1.00 80.94 134 GLY A C 1
ATOM 1099 O O . GLY A 1 134 ? 8.964 13.529 -16.589 1.00 80.94 134 GLY A O 1
ATOM 1100 N N . LYS A 1 135 ? 7.225 13.219 -17.968 1.00 88.12 135 LYS A N 1
ATOM 1101 C CA . LYS A 1 135 ? 7.255 14.573 -18.546 1.00 88.12 135 LYS A CA 1
ATOM 1102 C C . LYS A 1 135 ? 5.882 15.031 -19.038 1.00 88.12 135 LYS A C 1
ATOM 1104 O O . LYS A 1 135 ? 5.000 14.207 -19.277 1.00 88.12 135 LYS A O 1
ATOM 1109 N N . GLY A 1 136 ? 5.749 16.339 -19.255 1.00 92.06 136 GLY A N 1
ATOM 1110 C CA . GLY A 1 136 ? 4.543 16.976 -19.789 1.00 92.06 136 GLY A CA 1
ATOM 1111 C C . GLY A 1 136 ? 3.560 17.424 -18.709 1.00 92.06 136 GLY A C 1
ATOM 1112 O O . GLY A 1 136 ? 3.667 17.038 -17.549 1.00 92.06 136 GLY A O 1
ATOM 1113 N N . GLU A 1 137 ? 2.595 18.246 -19.109 1.00 93.31 137 GLU A N 1
ATOM 1114 C CA . GLU A 1 137 ? 1.614 18.886 -18.222 1.00 93.31 137 GLU A CA 1
ATOM 1115 C C . GLU A 1 137 ? 0.871 17.876 -17.338 1.00 93.31 137 GLU A C 1
ATOM 1117 O O . GLU A 1 137 ? 0.913 17.975 -16.114 1.00 93.31 137 GLU A O 1
ATOM 1122 N N . LYS A 1 138 ? 0.324 16.817 -17.947 1.00 91.81 138 LYS A N 1
ATOM 1123 C CA . LYS A 1 138 ? -0.387 15.743 -17.238 1.00 91.81 138 LYS A CA 1
ATOM 1124 C C . LYS A 1 138 ? 0.456 15.064 -16.149 1.00 91.81 138 LYS A C 1
ATOM 1126 O O . LYS A 1 138 ? -0.074 14.660 -15.119 1.00 91.81 138 LYS A O 1
ATOM 1131 N N . PHE A 1 139 ? 1.770 14.924 -16.351 1.00 91.25 139 PHE A N 1
ATOM 1132 C CA . PHE A 1 139 ? 2.647 14.341 -15.330 1.00 91.25 139 PHE A CA 1
ATOM 1133 C C . PHE A 1 139 ? 2.752 15.250 -14.102 1.00 91.25 139 PHE A C 1
ATOM 1135 O O . PHE A 1 139 ? 2.673 14.765 -12.974 1.00 91.25 139 PHE A O 1
ATOM 1142 N N . TYR A 1 140 ? 2.910 16.558 -14.316 1.00 93.31 140 TYR A N 1
ATOM 1143 C CA . TYR A 1 140 ? 3.014 17.530 -13.230 1.00 93.31 140 TYR A CA 1
ATOM 1144 C C . TYR A 1 140 ? 1.682 17.750 -12.513 1.00 93.31 140 TYR A C 1
ATOM 1146 O O . TYR A 1 140 ? 1.683 17.891 -11.295 1.00 93.31 140 TYR A O 1
ATOM 1154 N N . GLU A 1 141 ? 0.559 17.688 -13.229 1.00 93.62 141 GLU A N 1
ATOM 1155 C CA . GLU A 1 141 ? -0.781 17.680 -12.630 1.00 93.62 141 GLU A CA 1
ATOM 1156 C C . GLU A 1 141 ? -0.947 16.489 -11.671 1.00 93.62 141 GLU A C 1
ATOM 1158 O O . GLU A 1 141 ? -1.294 16.652 -10.500 1.00 93.62 141 GLU A O 1
ATOM 1163 N N . LEU A 1 142 ? -0.611 15.280 -12.134 1.00 92.12 142 LEU A N 1
ATOM 1164 C CA . LEU A 1 142 ? -0.664 14.074 -11.309 1.00 92.12 142 LEU A CA 1
ATOM 1165 C C . LEU A 1 142 ? 0.316 14.132 -10.127 1.00 92.12 142 LEU A C 1
ATOM 1167 O O . LEU A 1 142 ? -0.015 13.661 -9.041 1.00 92.12 142 LEU A O 1
ATOM 1171 N N . ALA A 1 143 ? 1.501 14.723 -10.308 1.00 91.12 143 ALA A N 1
ATOM 1172 C CA . ALA A 1 143 ? 2.451 14.949 -9.221 1.00 91.12 143 ALA A CA 1
ATOM 1173 C C . ALA A 1 143 ? 1.898 15.929 -8.172 1.00 91.12 143 ALA A C 1
ATOM 1175 O O . ALA A 1 143 ? 2.030 15.674 -6.975 1.00 91.12 143 ALA A O 1
ATOM 1176 N N . GLY A 1 144 ? 1.244 17.009 -8.613 1.00 91.19 144 GLY A N 1
ATOM 1177 C CA . GLY A 1 144 ? 0.558 17.969 -7.747 1.00 91.19 144 GLY A CA 1
ATOM 1178 C C . GLY A 1 144 ? -0.498 17.288 -6.884 1.00 91.19 144 GLY A C 1
ATOM 1179 O O . GLY A 1 144 ? -0.465 17.410 -5.659 1.00 91.19 144 GLY A O 1
ATOM 1180 N N . HIS A 1 145 ? -1.323 16.432 -7.493 1.00 89.25 145 HIS A N 1
ATOM 1181 C CA . HIS A 1 145 ? -2.340 15.660 -6.779 1.00 89.25 145 HIS A CA 1
ATOM 1182 C C . HIS A 1 145 ? -1.774 14.794 -5.635 1.00 89.25 145 HIS A C 1
ATOM 1184 O O . HIS A 1 145 ? -2.453 14.570 -4.629 1.00 89.25 145 HIS A O 1
ATOM 1190 N N . LEU A 1 146 ? -0.535 14.299 -5.749 1.00 87.00 146 LEU A N 1
ATOM 1191 C CA . LEU A 1 146 ? 0.108 13.520 -4.683 1.00 87.00 146 LEU A CA 1
ATOM 1192 C C . LEU A 1 146 ? 0.544 14.374 -3.487 1.00 87.00 146 LEU A C 1
ATOM 1194 O O . LEU A 1 146 ? 0.601 13.854 -2.374 1.00 87.00 146 LEU A O 1
ATOM 1198 N N . ILE A 1 147 ? 0.863 15.649 -3.717 1.00 87.19 147 ILE A N 1
ATOM 1199 C CA . ILE A 1 147 ? 1.407 16.572 -2.709 1.00 87.19 147 ILE A CA 1
ATOM 1200 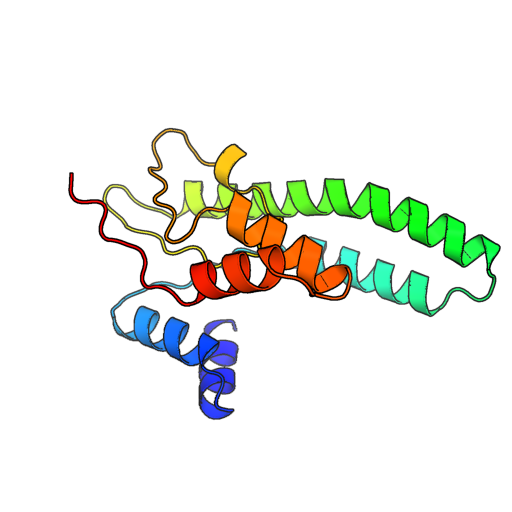C C . ILE A 1 147 ? 0.296 17.373 -2.029 1.00 87.19 147 ILE A C 1
ATOM 1202 O O . ILE A 1 147 ? 0.442 17.758 -0.870 1.00 87.19 147 ILE A O 1
ATOM 1206 N N . GLU A 1 148 ? -0.818 17.603 -2.723 1.00 86.69 148 GLU A N 1
ATOM 1207 C CA . GLU A 1 148 ? -2.006 18.225 -2.143 1.00 86.69 148 GLU A CA 1
ATOM 1208 C C . GLU A 1 148 ? -2.437 17.487 -0.869 1.00 86.69 148 GLU A C 1
ATOM 1210 O O . GLU A 1 148 ? -2.313 16.266 -0.765 1.00 86.69 148 GLU A O 1
ATOM 1215 N N .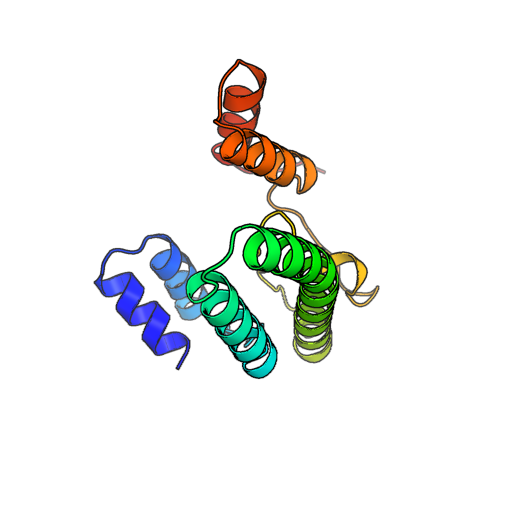 SER A 1 149 ? -2.978 18.190 0.120 1.00 73.38 149 SER A N 1
ATOM 1216 C CA . SER A 1 149 ? -3.649 17.499 1.223 1.00 73.38 149 SER A CA 1
ATOM 1217 C C . SER A 1 149 ? -4.859 16.737 0.669 1.00 73.38 149 SER A C 1
ATOM 1219 O O . SER A 1 149 ? -5.473 17.202 -0.293 1.00 73.38 149 SER A O 1
ATOM 1221 N N . PRO A 1 150 ? -5.223 15.566 1.221 1.00 67.19 150 PRO A N 1
ATOM 1222 C CA . PRO A 1 150 ? -6.529 14.980 0.944 1.00 67.19 150 PRO A CA 1
ATOM 1223 C C . PRO A 1 150 ? -7.561 16.055 1.267 1.00 67.19 150 PRO A C 1
ATOM 1225 O O . PRO A 1 150 ? -7.624 16.513 2.410 1.00 67.19 150 PRO A O 1
ATOM 1228 N N . THR A 1 151 ? -8.299 16.534 0.267 1.00 53.34 151 THR A N 1
ATOM 1229 C CA . THR A 1 151 ? -9.416 17.428 0.537 1.00 53.34 151 THR A CA 1
ATOM 1230 C C . THR A 1 151 ? -10.336 16.673 1.480 1.00 53.34 151 THR A C 1
ATOM 1232 O O . THR A 1 151 ? -10.730 15.539 1.198 1.00 53.34 151 THR A O 1
ATOM 1235 N N . SER A 1 152 ? -10.631 17.263 2.637 1.00 43.03 152 SER A N 1
ATOM 1236 C CA . SER A 1 152 ? -11.814 16.884 3.389 1.00 43.03 152 SER A CA 1
ATOM 1237 C C . SER A 1 152 ? -12.976 17.071 2.423 1.00 43.03 152 SER A C 1
ATOM 1239 O O . SER A 1 152 ? -13.408 18.200 2.192 1.00 43.03 152 SER A O 1
ATOM 1241 N N . ASN A 1 153 ? -13.420 15.991 1.784 1.00 40.34 153 ASN A N 1
ATOM 1242 C CA . ASN A 1 153 ? -14.764 15.962 1.249 1.00 40.34 153 ASN A CA 1
ATOM 1243 C C . ASN A 1 153 ? -15.648 16.138 2.482 1.00 40.34 153 ASN A C 1
ATOM 1245 O O . ASN A 1 153 ? -15.807 15.215 3.278 1.00 40.34 153 ASN A O 1
ATOM 1249 N N . ASN A 1 154 ? -16.056 17.385 2.709 1.00 38.56 154 ASN A N 1
ATOM 1250 C CA . ASN A 1 154 ? -17.250 17.683 3.462 1.00 38.56 154 ASN A CA 1
ATOM 1251 C C . ASN A 1 154 ? -18.372 16.966 2.724 1.00 38.56 154 ASN A C 1
ATOM 1253 O O . ASN A 1 154 ? -18.661 17.336 1.589 1.00 38.56 154 ASN A O 1
ATOM 1257 N N . GLU A 1 155 ? -18.883 15.911 3.341 1.00 32.19 155 GLU A N 1
ATOM 1258 C CA . GLU A 1 155 ? -20.304 15.587 3.502 1.00 32.19 155 GLU A CA 1
ATOM 1259 C C . GLU A 1 155 ? -20.430 14.344 4.386 1.00 32.19 155 GLU A C 1
ATOM 1261 O O . GLU A 1 155 ? -19.754 13.330 4.094 1.00 32.19 155 GLU A O 1
#

Secondary structure (DSSP, 8-state):
-HHHHHHHHHHTT-HHHHHHHHHHHTTPPP---S-HHHHHHHHHHHHHHHT--SHHHHHHHHHHHHHHHHHHHHHHHHHHHHHHHHHPPTTPPP-----TT---GGGS-TT-----SS-HHHHHHHHHHHHTT--SHHHHHHHHHHHS-------

Sequence (155 aa):
LGLKIIREGTRQGSRNHKIVLDLIERGGVIRKTEDIELLKEEYARILKLAQSKSLWERTTAYIGYRFHKDRLMDKRDSFIAKTINGTLKEEETGILFIGAFHDVFSHLARDIEVKEVKSREKVRDYFKMLISGGKGEKFYELAGHLIESPTSNNE

Foldseek 3Di:
DVLVVLVVCVVVVNPVSVVVVVCVVVVDDDDDLFDPVLVVVLVVLVVCLVPDDDPVSNVVSVVVCVVVVVVSLVVSLLSNQVRCQVPADVVRDDDDDDDLPHDNVVNHDPPDDDDDQADSVLNNVLVVCVVVPQDDDSNVVSVVRVVDGSPPPDD